Protein AF-A0A3M4AVN6-F1 (afdb_monomer_lite)

Structure (mmCIF, N/CA/C/O backbone):
data_AF-A0A3M4AVN6-F1
#
_entry.id   AF-A0A3M4AVN6-F1
#
loop_
_atom_site.group_PDB
_atom_site.id
_atom_site.type_symbol
_atom_site.label_atom_id
_atom_site.label_alt_id
_atom_site.label_comp_id
_atom_site.label_asym_id
_atom_site.label_entity_id
_atom_site.label_seq_id
_atom_site.pdbx_PDB_ins_code
_atom_site.Cartn_x
_atom_site.Cartn_y
_atom_site.Cartn_z
_atom_site.occupancy
_atom_site.B_iso_or_equiv
_atom_site.auth_seq_id
_atom_site.auth_comp_id
_atom_site.auth_asym_id
_atom_site.auth_atom_id
_atom_site.pdbx_PDB_model_num
ATOM 1 N N . MET A 1 1 ? 35.053 -11.061 -27.600 1.00 54.72 1 MET A N 1
ATOM 2 C CA . MET A 1 1 ? 35.018 -12.308 -26.803 1.00 54.72 1 MET A CA 1
ATOM 3 C C . MET A 1 1 ? 36.118 -12.382 -25.726 1.00 54.72 1 MET A C 1
ATOM 5 O O . MET A 1 1 ? 36.001 -13.220 -24.851 1.00 54.72 1 MET A O 1
ATOM 9 N N . GLN A 1 2 ? 37.106 -11.471 -25.704 1.00 60.81 2 GLN A N 1
ATOM 10 C CA . GLN A 1 2 ? 38.245 -11.469 -24.759 1.00 60.81 2 GLN A CA 1
ATOM 11 C C . GLN A 1 2 ? 37.907 -11.419 -23.255 1.00 60.81 2 GLN A C 1
ATOM 13 O O . GLN A 1 2 ? 38.670 -11.937 -22.448 1.00 60.81 2 GLN A O 1
ATOM 18 N N . GLY A 1 3 ? 36.791 -10.799 -22.855 1.00 59.97 3 GLY A N 1
ATOM 19 C CA . GLY A 1 3 ? 36.483 -10.599 -21.431 1.00 59.97 3 GLY A CA 1
ATOM 20 C C . GLY A 1 3 ? 36.178 -11.891 -20.663 1.00 59.97 3 GLY A C 1
ATOM 21 O O . GLY A 1 3 ? 36.570 -12.016 -19.508 1.00 59.97 3 GLY A O 1
ATOM 22 N N . TYR A 1 4 ? 35.524 -12.868 -21.303 1.00 65.31 4 TYR A N 1
ATOM 23 C CA . TYR A 1 4 ? 35.232 -14.159 -20.667 1.00 65.31 4 TYR A CA 1
ATOM 24 C C . TYR A 1 4 ? 36.494 -15.013 -20.518 1.00 65.31 4 TYR A C 1
ATOM 26 O O . TYR A 1 4 ? 36.686 -15.634 -19.481 1.00 65.31 4 TYR A O 1
ATOM 34 N N . GLU A 1 5 ? 37.380 -15.006 -21.515 1.00 69.06 5 GLU A N 1
ATOM 35 C CA . GLU A 1 5 ? 38.640 -15.759 -21.476 1.00 69.06 5 GLU A CA 1
ATOM 36 C C . GLU A 1 5 ? 39.576 -15.254 -20.366 1.00 69.06 5 GLU A C 1
ATOM 38 O O . GLU A 1 5 ? 40.186 -16.059 -19.669 1.00 69.06 5 GLU A O 1
ATOM 43 N N . GLN A 1 6 ? 39.637 -13.937 -20.131 1.00 65.88 6 GLN A N 1
ATOM 44 C CA . GLN A 1 6 ? 40.433 -13.358 -19.040 1.00 65.88 6 GLN A CA 1
ATOM 45 C C . GLN A 1 6 ? 39.927 -13.738 -17.641 1.00 65.88 6 GLN A C 1
ATOM 47 O O . GLN A 1 6 ? 40.743 -13.941 -16.745 1.00 65.88 6 GLN A O 1
ATOM 52 N N . ALA A 1 7 ? 38.611 -13.883 -17.451 1.00 64.38 7 ALA A N 1
ATOM 53 C CA . ALA A 1 7 ? 38.028 -14.256 -16.159 1.00 64.38 7 ALA A CA 1
ATOM 54 C C . ALA A 1 7 ? 38.396 -15.686 -15.718 1.00 64.38 7 ALA A C 1
ATOM 56 O O . ALA A 1 7 ? 38.433 -15.963 -14.525 1.00 64.38 7 ALA A O 1
ATOM 57 N N . PHE A 1 8 ? 38.695 -16.581 -16.666 1.00 68.31 8 PHE A N 1
ATOM 58 C CA . PHE A 1 8 ? 39.144 -17.950 -16.378 1.00 68.31 8 PHE A CA 1
ATOM 59 C C . PHE A 1 8 ? 40.671 -18.094 -16.289 1.00 68.31 8 PHE A C 1
ATOM 61 O O . PHE A 1 8 ? 41.155 -19.113 -15.802 1.00 68.31 8 PHE A O 1
ATOM 68 N N . MET A 1 9 ? 41.431 -17.098 -16.757 1.00 67.88 9 MET A N 1
ATOM 69 C CA . MET A 1 9 ? 42.901 -17.088 -16.718 1.00 67.88 9 MET A CA 1
ATOM 70 C C . MET A 1 9 ? 43.455 -16.496 -15.414 1.00 67.88 9 MET A C 1
ATOM 72 O O . MET A 1 9 ? 44.611 -16.747 -15.080 1.00 67.88 9 MET A O 1
ATOM 76 N N . ASN A 1 10 ? 42.657 -15.710 -14.684 1.00 61.91 10 ASN A N 1
ATOM 77 C CA . ASN A 1 10 ? 43.076 -15.068 -13.442 1.00 61.91 10 ASN A CA 1
ATOM 78 C C . ASN A 1 10 ? 42.602 -15.897 -12.233 1.00 61.91 10 ASN A C 1
ATOM 80 O O . ASN A 1 10 ? 41.414 -15.950 -11.939 1.00 61.91 10 ASN A O 1
ATOM 84 N N . THR A 1 11 ? 43.525 -16.576 -11.547 1.00 60.22 11 THR A N 1
ATOM 85 C CA . THR A 1 11 ? 43.246 -17.448 -10.383 1.00 60.22 11 THR A CA 1
ATOM 86 C C . THR A 1 11 ? 43.225 -16.713 -9.036 1.00 60.22 11 THR A C 1
ATOM 88 O O . THR A 1 11 ? 43.167 -17.360 -7.993 1.00 60.22 11 THR A O 1
ATOM 91 N N . GLY A 1 12 ? 43.331 -15.383 -9.034 1.00 63.25 12 GLY A N 1
ATOM 92 C CA . GLY A 1 12 ? 43.221 -14.557 -7.831 1.00 63.25 12 GLY A CA 1
ATOM 93 C C . GLY A 1 12 ? 41.824 -13.956 -7.681 1.00 63.25 12 GLY A C 1
ATOM 94 O O . GLY A 1 12 ? 41.195 -13.620 -8.680 1.00 63.25 12 GLY A O 1
ATOM 95 N N . ASP A 1 13 ? 41.381 -13.748 -6.439 1.00 61.66 13 ASP A N 1
ATOM 96 C CA . ASP A 1 13 ? 40.125 -13.060 -6.076 1.00 61.66 13 ASP A CA 1
ATOM 97 C C . ASP A 1 13 ? 40.102 -11.554 -6.451 1.00 61.66 13 ASP A C 1
ATOM 99 O O . ASP A 1 13 ? 39.256 -10.796 -5.974 1.00 61.66 13 ASP A O 1
ATOM 103 N N . GLU A 1 14 ? 41.031 -11.078 -7.286 1.00 66.38 14 GLU A N 1
ATOM 104 C CA . GLU A 1 14 ? 41.064 -9.681 -7.719 1.00 66.38 14 GLU A CA 1
ATOM 105 C C . GLU A 1 14 ? 39.973 -9.412 -8.756 1.00 66.38 14 GLU A C 1
ATOM 107 O O . GLU A 1 14 ? 40.009 -9.891 -9.893 1.00 66.38 14 GLU A O 1
ATOM 112 N N . GLU A 1 15 ? 38.994 -8.604 -8.348 1.00 63.81 15 GLU A N 1
ATOM 113 C CA . GLU A 1 15 ? 37.914 -8.154 -9.215 1.00 63.81 15 GLU A CA 1
ATOM 114 C C . GLU A 1 15 ? 38.504 -7.307 -10.367 1.00 63.81 15 GLU A C 1
ATOM 116 O O . GLU A 1 15 ? 39.181 -6.305 -10.112 1.00 63.81 15 GLU A O 1
ATOM 121 N N . PRO A 1 16 ? 38.282 -7.681 -11.642 1.00 71.50 16 PRO A N 1
ATOM 122 C CA . PRO A 1 16 ? 38.864 -6.970 -12.775 1.00 71.50 16 PRO A CA 1
ATOM 123 C C . PRO A 1 16 ? 38.310 -5.545 -12.884 1.00 71.50 16 PRO A C 1
ATOM 125 O O . PRO A 1 16 ? 37.146 -5.283 -12.557 1.00 71.50 16 PRO A O 1
ATOM 128 N N . ASP A 1 17 ? 39.123 -4.613 -13.396 1.00 77.12 17 ASP A N 1
ATOM 129 C CA . ASP A 1 17 ? 38.694 -3.219 -13.496 1.00 77.12 17 ASP A CA 1
ATOM 130 C C . ASP A 1 17 ? 37.490 -3.070 -14.439 1.00 77.12 17 ASP A C 1
ATOM 132 O O . ASP A 1 17 ? 37.508 -3.475 -15.606 1.00 77.12 17 ASP A O 1
ATOM 136 N N . ARG A 1 18 ? 36.413 -2.469 -13.923 1.00 80.31 18 ARG A N 1
ATOM 137 C CA . ARG A 1 18 ? 35.154 -2.352 -14.664 1.00 80.31 18 ARG A CA 1
ATOM 138 C C . ARG A 1 18 ? 35.337 -1.416 -15.866 1.00 80.31 18 ARG A C 1
ATOM 140 O O . ARG A 1 18 ? 35.821 -0.292 -15.689 1.00 80.31 18 ARG A O 1
ATOM 147 N N . PRO A 1 19 ? 34.863 -1.796 -17.067 1.00 86.88 19 PRO A N 1
ATOM 148 C CA . PRO A 1 19 ? 34.920 -0.927 -18.234 1.00 86.88 19 PRO A CA 1
ATOM 149 C C . PRO A 1 19 ? 34.241 0.428 -17.998 1.00 86.88 19 PRO A C 1
ATOM 151 O O . PRO A 1 19 ? 33.256 0.533 -17.260 1.00 86.88 19 PRO A O 1
ATOM 154 N N . ALA A 1 20 ? 34.717 1.472 -18.681 1.00 82.88 20 ALA A N 1
ATOM 155 C CA . ALA A 1 20 ? 34.211 2.838 -18.511 1.00 82.88 20 ALA A CA 1
ATOM 156 C C . ALA A 1 20 ? 32.688 2.956 -18.717 1.00 82.88 20 ALA A C 1
ATOM 158 O O . ALA A 1 20 ? 32.023 3.677 -17.972 1.00 82.88 20 ALA A O 1
ATOM 159 N N . HIS A 1 21 ? 32.123 2.202 -19.667 1.00 82.94 21 HIS A N 1
ATOM 160 C CA . HIS A 1 21 ? 30.680 2.160 -19.916 1.00 82.94 21 HIS A CA 1
ATOM 161 C C . HIS A 1 21 ? 29.898 1.530 -18.751 1.00 82.94 21 HIS A C 1
ATOM 163 O O . HIS A 1 21 ? 28.838 2.036 -18.390 1.00 82.94 21 HIS A O 1
ATOM 169 N N . VAL A 1 22 ? 30.442 0.495 -18.097 1.00 81.94 22 VAL A N 1
ATOM 170 C CA . VAL A 1 22 ? 29.847 -0.107 -16.890 1.00 81.94 22 VAL A CA 1
ATOM 171 C C . VAL A 1 22 ? 29.902 0.885 -15.731 1.00 81.94 22 VAL A C 1
ATOM 173 O O . VAL A 1 22 ? 28.887 1.130 -15.086 1.00 81.94 22 VAL A O 1
ATOM 176 N N . LYS A 1 23 ? 31.049 1.539 -15.504 1.00 82.56 23 LYS A N 1
ATOM 177 C CA . LYS A 1 23 ? 31.198 2.581 -14.469 1.00 82.56 23 LYS A CA 1
ATOM 178 C C . LYS A 1 23 ? 30.254 3.770 -14.696 1.00 82.56 23 LYS A C 1
ATOM 180 O O . LYS A 1 23 ? 29.754 4.354 -13.736 1.00 82.56 23 LYS A O 1
ATOM 185 N N . ALA A 1 24 ? 30.017 4.160 -15.948 1.00 82.25 24 ALA A N 1
ATOM 186 C CA . ALA A 1 24 ? 29.064 5.211 -16.302 1.00 82.25 24 ALA A CA 1
ATOM 187 C C . ALA A 1 24 ? 27.611 4.773 -16.052 1.00 82.25 24 ALA A C 1
ATOM 189 O O . ALA A 1 24 ? 26.869 5.493 -15.386 1.00 82.25 24 ALA A O 1
ATOM 190 N N . GLY A 1 25 ? 27.235 3.567 -16.494 1.00 79.75 25 GLY A N 1
ATOM 191 C CA . GLY A 1 25 ? 25.911 2.994 -16.242 1.00 79.75 25 GLY A CA 1
ATOM 192 C C . GLY A 1 25 ? 25.614 2.831 -14.750 1.00 79.75 25 GLY A C 1
ATOM 193 O O . GLY A 1 25 ? 24.540 3.212 -14.296 1.00 79.75 25 GLY A O 1
ATOM 194 N N . MET A 1 26 ? 26.588 2.362 -13.964 1.00 79.31 26 MET A N 1
ATOM 195 C CA . MET A 1 26 ? 26.467 2.266 -12.506 1.00 79.31 26 MET A CA 1
ATOM 196 C C . MET A 1 26 ? 26.292 3.638 -11.848 1.00 79.31 26 MET A C 1
ATOM 198 O O . MET A 1 26 ? 25.419 3.786 -11.001 1.00 79.31 26 MET A O 1
ATOM 202 N N . ARG A 1 27 ? 27.067 4.657 -12.247 1.00 77.62 27 ARG A N 1
ATOM 203 C CA . ARG A 1 27 ? 26.910 6.024 -11.713 1.00 77.62 27 ARG A CA 1
ATOM 204 C C . ARG A 1 27 ? 25.525 6.599 -12.001 1.00 77.62 27 ARG A C 1
ATOM 206 O O . ARG A 1 27 ? 24.904 7.141 -11.094 1.00 77.62 27 ARG A O 1
ATOM 213 N N . SER A 1 28 ? 25.027 6.424 -13.225 1.00 70.56 28 SER A N 1
ATOM 214 C CA . SER A 1 28 ? 23.672 6.842 -13.599 1.00 70.56 28 SER A CA 1
ATOM 215 C C . SER A 1 28 ? 22.602 6.076 -12.810 1.00 70.56 28 SER A C 1
ATOM 217 O O . SER A 1 28 ? 21.677 6.682 -12.278 1.00 70.56 28 SER A O 1
ATOM 219 N N . ALA A 1 29 ? 22.755 4.758 -12.652 1.00 74.44 29 ALA A N 1
ATOM 220 C CA . ALA A 1 29 ? 21.819 3.931 -11.895 1.00 74.44 29 ALA A CA 1
ATOM 221 C C . ALA A 1 29 ? 21.767 4.292 -10.401 1.00 74.44 29 ALA A C 1
ATOM 223 O O . ALA A 1 29 ? 20.684 4.311 -9.826 1.00 74.44 29 ALA A O 1
ATOM 224 N N . VAL A 1 30 ? 22.907 4.615 -9.781 1.00 73.62 30 VAL A N 1
ATOM 225 C CA . VAL A 1 30 ? 22.980 5.013 -8.362 1.00 73.62 30 VAL A CA 1
ATOM 226 C C . VAL A 1 30 ? 22.317 6.372 -8.111 1.00 73.62 30 VAL A C 1
ATOM 228 O O . VAL A 1 30 ? 21.789 6.603 -7.029 1.00 73.62 30 VAL A O 1
ATOM 231 N N . GLN A 1 31 ? 22.313 7.266 -9.102 1.00 71.31 31 GLN A N 1
ATOM 232 C CA . GLN A 1 31 ? 21.682 8.588 -9.000 1.00 71.31 31 GLN A CA 1
ATOM 233 C C . GLN A 1 31 ? 20.187 8.582 -9.352 1.00 71.31 31 GLN A C 1
ATOM 235 O O . GLN A 1 31 ? 19.495 9.579 -9.139 1.00 71.31 31 GLN A O 1
ATOM 240 N N . ARG A 1 32 ? 19.666 7.479 -9.902 1.00 70.00 32 ARG A N 1
ATOM 241 C CA . ARG A 1 32 ? 18.248 7.370 -10.250 1.00 70.00 32 ARG A CA 1
ATOM 242 C C . ARG A 1 32 ? 17.396 7.247 -8.996 1.00 70.00 32 ARG A C 1
ATOM 244 O O . ARG A 1 32 ? 17.577 6.352 -8.175 1.00 70.00 32 ARG A O 1
ATOM 251 N N . THR A 1 33 ? 16.413 8.131 -8.892 1.00 72.06 33 THR A N 1
ATOM 252 C CA . THR A 1 33 ? 15.362 8.033 -7.888 1.00 72.06 33 THR A CA 1
ATOM 253 C C . THR A 1 33 ? 14.221 7.179 -8.432 1.00 72.06 33 THR A C 1
ATOM 255 O O . THR A 1 33 ? 14.089 6.953 -9.637 1.00 72.06 33 THR A O 1
ATOM 258 N N . TRP A 1 34 ? 13.351 6.716 -7.538 1.00 70.56 34 TRP A N 1
ATOM 259 C CA . TRP A 1 34 ? 12.123 6.041 -7.952 1.00 70.56 34 TRP A CA 1
ATOM 260 C C . TRP A 1 34 ? 11.219 6.959 -8.798 1.00 70.56 34 TRP A C 1
ATOM 262 O O . TRP A 1 34 ? 10.525 6.457 -9.673 1.00 70.56 34 TRP A O 1
ATOM 272 N N . LYS A 1 35 ? 11.299 8.287 -8.600 1.00 66.69 35 LYS A N 1
ATOM 273 C CA . LYS A 1 35 ? 10.631 9.300 -9.434 1.00 66.69 35 LYS A CA 1
ATOM 274 C C . LYS A 1 35 ? 11.135 9.239 -10.880 1.00 66.69 35 LYS A C 1
ATOM 276 O O . LYS A 1 35 ? 10.329 8.992 -11.766 1.00 66.69 35 LYS A O 1
ATOM 281 N N . HIS A 1 36 ? 12.455 9.278 -11.096 1.00 69.94 36 HIS A N 1
ATOM 282 C CA . HIS A 1 36 ? 13.035 9.148 -12.443 1.00 69.94 36 HIS A CA 1
ATOM 283 C C . HIS A 1 36 ? 12.633 7.830 -13.128 1.00 69.94 36 HIS A C 1
ATOM 285 O O . HIS A 1 36 ? 12.323 7.803 -14.311 1.00 69.94 36 HIS A O 1
ATOM 291 N N . LEU A 1 37 ? 12.598 6.719 -12.383 1.00 74.25 37 LEU A N 1
ATOM 292 C CA . LEU A 1 37 ? 12.189 5.420 -12.934 1.00 74.25 37 LEU A CA 1
ATOM 293 C C . LEU A 1 37 ? 10.690 5.328 -13.244 1.00 74.25 37 LEU A C 1
ATOM 295 O O . LEU A 1 37 ? 10.305 4.523 -14.091 1.00 74.25 37 LEU A O 1
ATOM 299 N N . ALA A 1 38 ? 9.854 6.062 -12.511 1.00 70.12 38 ALA A N 1
ATOM 300 C CA . ALA A 1 38 ? 8.422 6.128 -12.757 1.00 70.12 38 ALA A CA 1
ATOM 301 C C . ALA A 1 38 ? 8.132 7.006 -13.980 1.00 70.12 38 ALA A C 1
ATOM 303 O O . ALA A 1 38 ? 7.427 6.554 -14.875 1.00 70.12 38 ALA A O 1
ATOM 304 N N . GLU A 1 39 ? 8.740 8.191 -14.058 1.00 69.56 39 GLU A N 1
ATOM 305 C CA . GLU A 1 39 ? 8.654 9.092 -15.215 1.00 69.56 39 GLU A CA 1
ATOM 306 C C . GLU A 1 39 ? 9.067 8.365 -16.503 1.00 69.56 39 GLU A C 1
ATOM 308 O O . GLU A 1 39 ? 8.263 8.258 -17.421 1.00 69.56 39 GLU A O 1
ATOM 313 N N . GLU A 1 40 ? 10.244 7.723 -16.527 1.00 70.44 40 GLU A N 1
ATOM 314 C CA . GLU A 1 40 ? 10.744 6.978 -17.698 1.00 70.44 40 GLU A CA 1
ATOM 315 C C . GLU A 1 40 ? 9.822 5.827 -18.155 1.00 70.44 40 GLU A C 1
ATOM 317 O O . GLU A 1 40 ? 9.883 5.403 -19.309 1.00 70.44 40 GLU A O 1
ATOM 322 N N . ARG A 1 41 ? 9.018 5.248 -17.254 1.00 71.75 41 ARG A N 1
ATOM 323 C CA . ARG A 1 41 ? 8.220 4.038 -17.540 1.00 71.75 41 ARG A CA 1
ATOM 324 C C . ARG A 1 41 ? 6.736 4.296 -17.736 1.00 71.75 41 ARG A C 1
ATOM 326 O O . ARG A 1 41 ? 6.057 3.423 -18.276 1.00 71.75 41 ARG A O 1
ATOM 333 N N . PHE A 1 42 ? 6.238 5.436 -17.277 1.00 70.88 42 PHE A N 1
ATOM 334 C CA . PHE A 1 42 ? 4.818 5.773 -17.303 1.00 70.88 42 PHE A CA 1
ATOM 335 C C . PHE A 1 42 ? 4.523 7.051 -18.099 1.00 70.88 42 PHE A C 1
ATOM 337 O O . PHE A 1 42 ? 3.372 7.482 -18.132 1.00 70.88 42 PHE A O 1
ATOM 344 N N . GLU A 1 43 ? 5.518 7.637 -18.775 1.00 62.12 43 GLU A N 1
ATOM 345 C CA . GLU A 1 43 ? 5.335 8.821 -19.618 1.00 62.12 43 GLU A CA 1
ATOM 346 C C . GLU A 1 43 ? 4.189 8.618 -20.629 1.00 62.12 43 GLU A C 1
ATOM 348 O O . GLU A 1 43 ? 4.206 7.711 -21.464 1.00 62.12 43 GLU A O 1
ATOM 353 N N . GLY A 1 44 ? 3.145 9.445 -20.511 1.00 61.50 44 GLY A N 1
ATOM 354 C CA . GLY A 1 44 ? 1.975 9.422 -21.394 1.00 61.50 44 GLY A CA 1
ATOM 355 C C . GLY A 1 44 ? 0.957 8.296 -21.156 1.00 61.50 44 GLY A C 1
ATOM 356 O O . GLY A 1 44 ? -0.003 8.196 -21.921 1.00 61.50 44 GLY A O 1
ATOM 357 N N . MET A 1 45 ? 1.107 7.459 -20.119 1.00 67.50 45 MET A N 1
ATOM 358 C CA . MET A 1 45 ? 0.153 6.385 -19.810 1.00 67.50 45 MET A CA 1
ATOM 359 C C . MET A 1 45 ? -0.245 6.372 -18.334 1.00 67.50 45 MET A C 1
ATOM 361 O O . MET A 1 45 ? 0.596 6.424 -17.441 1.00 67.50 45 MET A O 1
ATOM 365 N N . ARG A 1 46 ? -1.547 6.209 -18.061 1.00 75.06 46 ARG A N 1
ATOM 366 C CA . ARG A 1 46 ? -2.030 5.972 -16.695 1.00 75.06 46 ARG A CA 1
ATOM 367 C C . ARG A 1 46 ? -1.364 4.698 -16.152 1.00 75.06 46 ARG A C 1
ATOM 369 O O . ARG A 1 46 ? -1.520 3.643 -16.774 1.00 75.06 46 ARG A O 1
ATOM 376 N N . PRO A 1 47 ? -0.633 4.760 -15.030 1.00 84.94 47 PRO A N 1
ATOM 377 C CA . PRO A 1 47 ? 0.159 3.629 -14.576 1.00 84.94 47 PRO A CA 1
ATOM 378 C C . PRO A 1 47 ? -0.757 2.488 -14.127 1.00 84.94 47 PRO A C 1
ATOM 380 O O . PRO A 1 47 ? -1.743 2.702 -13.419 1.00 84.94 47 PRO A O 1
ATOM 383 N N . THR A 1 48 ? -0.423 1.271 -14.554 1.00 90.56 48 THR A N 1
ATOM 384 C CA . THR A 1 48 ? -1.174 0.046 -14.247 1.00 90.56 48 THR A CA 1
ATOM 385 C C . THR A 1 48 ? -0.252 -1.029 -13.683 1.00 90.56 48 THR A C 1
ATOM 387 O O . THR A 1 48 ? 0.945 -1.078 -13.976 1.00 90.56 48 THR A O 1
ATOM 390 N N . ILE A 1 49 ? -0.806 -1.892 -12.837 1.00 91.62 49 ILE A N 1
ATOM 391 C CA . ILE A 1 49 ? -0.118 -3.033 -12.249 1.00 91.62 49 ILE A CA 1
ATOM 392 C C . ILE A 1 49 ? -0.110 -4.166 -13.287 1.00 91.62 49 ILE A C 1
ATOM 394 O O . ILE A 1 49 ? -1.175 -4.630 -13.703 1.00 91.62 49 ILE A O 1
ATOM 398 N N . PRO A 1 50 ? 1.071 -4.662 -13.701 1.00 91.50 50 PRO A N 1
ATOM 399 C CA . PRO A 1 50 ? 1.156 -5.696 -14.723 1.00 91.50 50 PRO A CA 1
ATOM 400 C C . PRO A 1 50 ? 0.637 -7.028 -14.179 1.00 91.50 50 PRO A C 1
ATOM 402 O O . PRO A 1 50 ? 1.238 -7.631 -13.286 1.00 91.50 50 PRO A O 1
ATOM 405 N N . LEU A 1 51 ? -0.474 -7.504 -14.740 1.00 94.56 51 LEU A N 1
ATOM 406 C CA . LEU A 1 51 ? -1.044 -8.799 -14.386 1.00 94.56 51 LEU A CA 1
ATOM 407 C C . LEU A 1 51 ? -0.170 -9.953 -14.896 1.00 94.56 51 LEU A C 1
ATOM 409 O O . LEU A 1 51 ? 0.500 -9.856 -15.923 1.00 94.56 51 LEU A O 1
ATOM 413 N N . GLY A 1 52 ? -0.188 -11.075 -14.181 1.00 93.38 52 GLY A N 1
ATOM 414 C CA . GLY A 1 52 ? 0.566 -12.267 -14.546 1.00 93.38 52 GLY A CA 1
ATOM 415 C C . GLY A 1 52 ? 0.790 -13.189 -13.357 1.00 93.38 52 GLY A C 1
ATOM 416 O O . GLY A 1 52 ? -0.101 -13.414 -12.546 1.00 93.38 52 GLY A O 1
ATOM 417 N N . LYS A 1 53 ? 2.008 -13.722 -13.227 1.00 90.88 53 LYS A N 1
ATOM 418 C CA . LYS A 1 53 ? 2.343 -14.710 -12.187 1.00 90.88 53 LYS A CA 1
ATOM 419 C C . LYS A 1 53 ? 2.095 -14.206 -10.758 1.00 90.88 53 LYS A C 1
ATOM 421 O O . LYS A 1 53 ? 1.695 -14.992 -9.906 1.00 90.88 53 LYS A O 1
ATOM 426 N N . HIS A 1 54 ? 2.359 -12.925 -10.500 1.00 91.62 54 HIS A N 1
ATOM 427 C CA . HIS A 1 54 ? 2.342 -12.346 -9.151 1.00 91.62 54 HIS A CA 1
ATOM 428 C C . HIS A 1 54 ? 1.162 -11.417 -8.877 1.00 91.62 54 HIS A C 1
ATOM 430 O O . HIS A 1 54 ? 0.835 -11.206 -7.712 1.00 91.62 54 HIS A O 1
ATOM 436 N N . PHE A 1 55 ? 0.535 -10.878 -9.919 1.00 94.75 55 PHE A N 1
ATOM 437 C CA . PHE A 1 55 ? -0.585 -9.957 -9.793 1.00 94.75 55 PHE A CA 1
ATOM 438 C C . PHE A 1 55 ? -1.770 -10.493 -10.573 1.00 94.75 55 PHE A C 1
ATOM 440 O O . PHE A 1 55 ? -1.672 -10.712 -11.781 1.00 94.75 55 PHE A O 1
ATOM 447 N N . TRP A 1 56 ? -2.872 -10.743 -9.879 1.00 95.19 56 TRP A N 1
ATOM 448 C CA . TRP A 1 56 ? -4.089 -11.272 -10.482 1.00 95.19 56 TRP A CA 1
ATOM 449 C C . TRP A 1 56 ? -5.171 -10.205 -10.534 1.00 95.19 56 TRP A C 1
ATOM 451 O O . TRP A 1 56 ? -5.225 -9.300 -9.695 1.00 95.19 56 TRP A O 1
ATOM 461 N N . ALA A 1 57 ? -6.032 -10.323 -11.543 1.00 96.81 57 ALA A N 1
ATOM 462 C CA . ALA A 1 57 ? -7.192 -9.464 -11.673 1.00 96.81 57 ALA A CA 1
ATOM 463 C C . ALA A 1 57 ? -8.112 -9.644 -10.463 1.00 96.81 57 ALA A C 1
ATOM 465 O O . ALA A 1 57 ? -8.367 -10.760 -10.014 1.00 96.81 57 ALA A O 1
ATOM 466 N N . LEU A 1 58 ? -8.638 -8.528 -9.979 1.00 96.88 58 LEU A N 1
ATOM 467 C CA . LEU A 1 58 ? -9.636 -8.519 -8.923 1.00 96.88 58 LEU A CA 1
ATOM 468 C C . LEU A 1 58 ? -11.013 -8.904 -9.465 1.00 96.88 58 LEU A C 1
ATOM 470 O O . LEU A 1 58 ? -11.364 -8.613 -10.613 1.00 96.88 58 LEU A O 1
ATOM 474 N N . SER A 1 59 ? -11.846 -9.485 -8.616 1.00 97.00 59 SER A N 1
ATOM 475 C CA . SER A 1 59 ? -13.289 -9.499 -8.818 1.00 97.00 59 SER A CA 1
ATOM 476 C C . SER A 1 59 ? -13.861 -8.080 -8.708 1.00 97.00 59 SER A C 1
ATOM 478 O O . SER A 1 59 ? -13.212 -7.135 -8.252 1.00 97.00 59 SER A O 1
ATOM 480 N N . ARG A 1 60 ? -15.117 -7.906 -9.129 1.00 97.75 60 ARG A N 1
ATOM 481 C CA . ARG A 1 60 ? -15.810 -6.620 -8.979 1.00 97.75 60 ARG A CA 1
ATOM 482 C C . ARG A 1 60 ? -15.974 -6.229 -7.509 1.00 97.75 60 ARG A C 1
ATOM 484 O O . ARG A 1 60 ? -15.695 -5.089 -7.168 1.00 97.75 60 ARG A O 1
ATOM 491 N N . ALA A 1 61 ? -16.364 -7.181 -6.662 1.00 97.75 61 ALA A N 1
ATOM 492 C CA . ALA A 1 61 ? -16.562 -6.943 -5.236 1.00 97.75 61 ALA A CA 1
ATOM 493 C C . ALA A 1 61 ? -15.264 -6.499 -4.544 1.00 97.75 61 ALA A C 1
ATOM 495 O O . ALA A 1 61 ? -15.284 -5.566 -3.748 1.00 97.75 61 ALA A O 1
ATOM 496 N N . GLU A 1 62 ? -14.129 -7.113 -4.889 1.00 97.19 62 GLU A N 1
ATOM 497 C CA . GLU A 1 62 ? -12.823 -6.715 -4.349 1.00 97.19 62 GLU A CA 1
ATOM 498 C C . GLU A 1 62 ? -12.419 -5.313 -4.812 1.00 97.19 62 GLU A C 1
ATOM 500 O O . GLU A 1 62 ? -11.992 -4.506 -3.989 1.00 97.19 62 GLU A O 1
ATOM 505 N N . ARG A 1 63 ? -12.603 -4.981 -6.100 1.00 97.31 63 ARG A N 1
ATOM 506 C CA . ARG A 1 63 ? -12.345 -3.617 -6.600 1.00 97.31 63 ARG A CA 1
ATOM 507 C C . ARG A 1 63 ? -13.181 -2.576 -5.870 1.00 97.31 63 ARG A C 1
ATOM 509 O O . ARG A 1 63 ? -12.647 -1.546 -5.468 1.00 97.31 63 ARG A O 1
ATOM 516 N N . ASP A 1 64 ? -14.474 -2.842 -5.709 1.00 98.12 64 ASP A N 1
ATOM 517 C CA . ASP A 1 64 ? -15.396 -1.917 -5.055 1.00 98.12 64 ASP A CA 1
ATOM 518 C C . ASP A 1 64 ? -15.013 -1.736 -3.575 1.00 98.12 64 ASP A C 1
ATOM 520 O O . ASP A 1 64 ? -14.931 -0.605 -3.097 1.00 98.12 64 ASP A O 1
ATOM 524 N N . ALA A 1 65 ? -14.659 -2.820 -2.875 1.00 97.56 65 ALA A N 1
ATOM 525 C CA . ALA A 1 65 ? -14.196 -2.766 -1.488 1.00 97.56 65 ALA A CA 1
ATOM 526 C C . ALA A 1 65 ? -12.873 -1.995 -1.325 1.00 97.56 65 ALA A C 1
ATOM 528 O O . ALA A 1 65 ? -12.753 -1.173 -0.415 1.00 97.56 65 ALA A O 1
ATOM 529 N N . ILE A 1 66 ? -11.895 -2.214 -2.212 1.00 97.94 66 ILE A N 1
ATOM 530 C CA . ILE A 1 66 ? -10.627 -1.467 -2.209 1.00 97.94 66 ILE A CA 1
ATOM 531 C C . ILE A 1 66 ? -10.880 0.009 -2.490 1.00 97.94 66 ILE A C 1
ATOM 533 O O . ILE A 1 66 ? -10.337 0.859 -1.789 1.00 97.94 66 ILE A O 1
ATOM 537 N N . LYS A 1 67 ? -11.739 0.331 -3.463 1.00 97.81 67 LYS A N 1
ATOM 538 C CA . LYS A 1 67 ? -12.111 1.716 -3.757 1.00 97.81 67 LYS A CA 1
ATOM 539 C C . LYS A 1 67 ? -12.707 2.394 -2.526 1.00 97.81 67 LYS A C 1
ATOM 541 O O . LYS A 1 67 ? -12.263 3.479 -2.170 1.00 97.81 67 LYS A O 1
ATOM 546 N N . THR A 1 68 ? -13.656 1.745 -1.850 1.00 97.81 68 THR A N 1
ATOM 547 C CA . THR A 1 68 ? -14.247 2.265 -0.610 1.00 97.81 68 THR A CA 1
ATOM 548 C C . THR A 1 68 ? -13.197 2.473 0.479 1.00 97.81 68 THR A C 1
ATOM 550 O O . THR A 1 68 ? -13.182 3.533 1.098 1.00 97.81 68 THR A O 1
ATOM 553 N N . LEU A 1 69 ? -12.298 1.507 0.691 1.00 96.06 69 LEU A N 1
ATOM 554 C CA . LEU A 1 69 ? -11.219 1.617 1.675 1.00 96.06 69 LEU A CA 1
ATOM 555 C C . LEU A 1 69 ? -10.281 2.792 1.361 1.00 96.06 69 LEU A C 1
ATOM 557 O O . LEU A 1 69 ? -9.983 3.595 2.243 1.00 96.06 69 LEU A O 1
ATOM 561 N N . CYS A 1 70 ? -9.853 2.931 0.108 1.00 96.94 70 CYS A N 1
ATOM 562 C CA . CYS A 1 70 ? -8.951 3.994 -0.333 1.00 96.94 70 CYS A CA 1
ATOM 563 C C . CYS A 1 70 ? -9.569 5.396 -0.285 1.00 96.94 70 CYS A C 1
ATOM 565 O O . CYS A 1 70 ? -8.828 6.372 -0.267 1.00 96.94 70 CYS A O 1
ATOM 567 N N . SER A 1 71 ? -10.899 5.508 -0.247 1.00 96.38 71 SER A N 1
ATOM 568 C CA . SER A 1 71 ? -11.605 6.782 -0.060 1.00 96.38 71 SER A CA 1
ATOM 569 C C . SER A 1 71 ? -11.798 7.169 1.412 1.00 96.38 71 SER A C 1
ATOM 571 O O . SER A 1 71 ? -12.429 8.185 1.692 1.00 96.38 71 SER A O 1
ATOM 573 N N . THR A 1 72 ? -11.305 6.372 2.366 1.00 96.94 72 THR A N 1
ATOM 574 C CA . THR A 1 72 ? -11.427 6.707 3.792 1.00 96.94 72 THR A CA 1
ATOM 575 C C . THR A 1 72 ? -10.433 7.801 4.211 1.00 96.94 72 THR A C 1
ATOM 577 O O . THR A 1 72 ? -9.300 7.815 3.720 1.00 96.94 72 THR 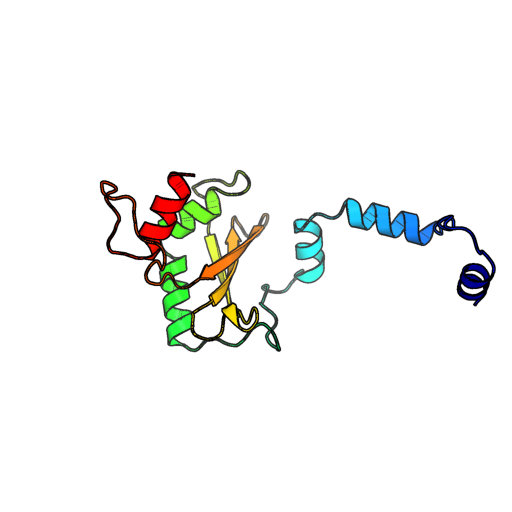A O 1
ATOM 580 N N . PRO A 1 73 ? -10.801 8.676 5.171 1.00 96.50 73 PRO A N 1
ATOM 581 C CA . PRO A 1 73 ? -9.887 9.689 5.707 1.00 96.50 73 PRO A CA 1
ATOM 582 C C . PRO A 1 73 ? -8.607 9.100 6.312 1.00 96.50 73 PRO A C 1
ATOM 584 O O . PRO A 1 73 ? -7.545 9.699 6.202 1.00 96.50 73 PRO A O 1
ATOM 587 N N . ASP A 1 74 ? -8.689 7.906 6.905 1.00 93.62 74 ASP A N 1
ATOM 588 C CA . ASP A 1 74 ? -7.536 7.231 7.511 1.00 93.62 74 ASP A CA 1
ATOM 589 C C . ASP A 1 74 ? -6.477 6.845 6.463 1.00 93.62 74 ASP A C 1
ATOM 591 O O . ASP A 1 74 ? -5.279 6.975 6.719 1.00 93.62 74 ASP A O 1
ATOM 595 N N . ILE A 1 75 ? -6.897 6.389 5.273 1.00 95.31 75 ILE A N 1
ATOM 596 C CA . ILE A 1 75 ? -5.969 6.088 4.172 1.00 95.31 75 ILE A CA 1
ATOM 597 C C . ILE A 1 75 ? -5.399 7.374 3.579 1.00 95.31 75 ILE A C 1
ATOM 599 O O . ILE A 1 75 ? -4.201 7.417 3.302 1.00 95.31 75 ILE A O 1
ATOM 603 N N . HIS A 1 76 ? -6.219 8.416 3.425 1.00 96.31 76 HIS A N 1
ATOM 604 C CA . HIS A 1 76 ? -5.743 9.726 2.977 1.00 96.31 76 HIS A CA 1
ATOM 605 C C . HIS A 1 76 ? -4.637 10.249 3.905 1.00 96.31 76 HIS A C 1
ATOM 607 O O . HIS A 1 76 ? -3.513 10.454 3.449 1.00 96.31 76 HIS A O 1
ATOM 613 N N . ALA A 1 77 ? -4.904 10.308 5.213 1.00 95.19 77 ALA A N 1
ATOM 614 C CA . ALA A 1 77 ? -3.940 10.740 6.223 1.00 95.19 77 ALA A CA 1
ATOM 615 C C . ALA A 1 77 ? -2.671 9.869 6.250 1.00 95.19 77 ALA A C 1
ATOM 617 O O . ALA A 1 77 ? -1.562 10.380 6.406 1.00 95.19 77 ALA A O 1
ATOM 618 N N . LEU A 1 78 ? -2.802 8.547 6.075 1.00 93.44 78 LEU A N 1
ATOM 619 C CA . LEU A 1 78 ? -1.646 7.657 5.969 1.00 93.44 78 LEU A CA 1
ATOM 620 C C . LEU A 1 78 ? -0.777 8.023 4.760 1.00 93.44 78 LEU A C 1
ATOM 622 O O . LEU A 1 78 ? 0.438 8.148 4.899 1.00 93.44 78 LEU A O 1
ATOM 626 N N . VAL A 1 79 ? -1.383 8.195 3.586 1.00 94.88 79 VAL A N 1
ATOM 627 C CA . VAL A 1 79 ? -0.673 8.451 2.326 1.00 94.88 79 VAL A CA 1
ATOM 628 C C . VAL A 1 79 ? 0.013 9.820 2.326 1.00 94.88 79 VAL A C 1
ATOM 630 O O . VAL A 1 79 ? 1.142 9.926 1.830 1.00 94.88 79 VAL A O 1
ATOM 633 N N . THR A 1 80 ? -0.628 10.839 2.903 1.00 94.75 80 THR A N 1
ATOM 634 C CA . THR A 1 80 ? -0.076 12.199 3.025 1.00 94.75 80 THR A CA 1
ATOM 635 C C . THR A 1 80 ? 0.931 12.349 4.168 1.00 94.75 80 THR A C 1
ATOM 637 O O . THR A 1 80 ? 1.826 13.179 4.084 1.00 94.75 80 THR A O 1
ATOM 640 N N . SER A 1 81 ? 0.904 11.497 5.200 1.00 92.94 81 SER A N 1
ATOM 641 C CA . SER A 1 81 ? 1.939 11.515 6.254 1.00 92.94 81 SER A CA 1
ATOM 642 C C . SER A 1 81 ? 3.334 11.072 5.778 1.00 92.94 81 SER A C 1
ATOM 644 O O . SER A 1 81 ? 4.336 11.272 6.470 1.00 92.94 81 SER A O 1
ATOM 646 N N . LEU A 1 82 ? 3.419 10.446 4.602 1.00 87.50 82 LEU A N 1
ATOM 647 C CA . LEU A 1 82 ? 4.664 9.942 4.030 1.00 87.50 82 LEU A CA 1
ATOM 648 C C . LEU A 1 82 ? 5.374 11.019 3.202 1.00 87.50 82 LEU A C 1
ATOM 650 O O . LEU A 1 82 ? 4.745 11.837 2.545 1.00 87.50 82 LEU A O 1
ATOM 654 N N . LYS A 1 83 ? 6.711 10.963 3.174 1.00 82.94 83 LYS A N 1
ATOM 655 C CA . LYS A 1 83 ? 7.575 11.791 2.306 1.00 82.94 83 LYS A CA 1
ATOM 656 C C . LYS A 1 83 ? 7.408 13.319 2.440 1.00 82.94 83 LYS A C 1
ATOM 658 O O . LYS A 1 83 ? 7.845 14.041 1.557 1.00 82.94 83 LYS A O 1
ATOM 663 N N . GLY A 1 84 ? 6.852 13.813 3.549 1.00 83.38 84 GLY A N 1
ATOM 664 C CA . GLY A 1 84 ? 6.711 15.257 3.792 1.00 83.38 84 GLY A CA 1
ATOM 665 C C . GLY A 1 84 ? 5.654 15.941 2.919 1.00 83.38 84 GLY A C 1
ATOM 666 O O . GLY A 1 84 ? 5.764 17.139 2.677 1.00 83.38 84 GLY A O 1
ATOM 667 N N . ARG A 1 85 ? 4.666 15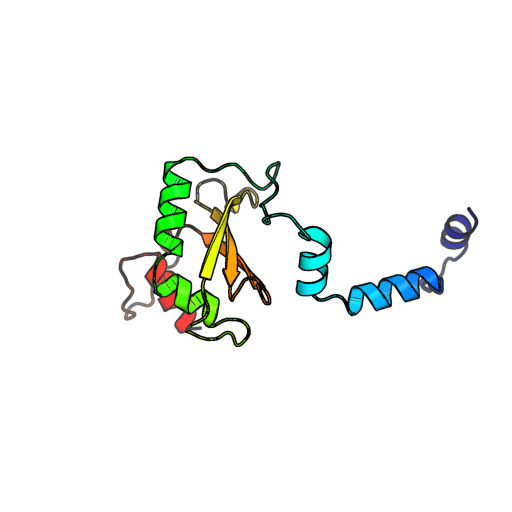.180 2.438 1.00 88.50 85 ARG A N 1
ATOM 668 C CA . ARG A 1 85 ? 3.537 15.671 1.637 1.00 88.50 85 ARG A CA 1
ATOM 669 C C . ARG A 1 85 ? 2.599 16.555 2.458 1.00 88.50 85 ARG A C 1
ATOM 671 O O . ARG A 1 85 ? 2.608 16.509 3.692 1.00 88.50 85 ARG A O 1
ATOM 678 N N . SER A 1 86 ? 1.781 17.350 1.773 1.00 90.38 86 SER A N 1
ATOM 679 C CA . SER A 1 86 ? 0.769 18.166 2.439 1.00 90.38 86 SER A CA 1
ATOM 680 C C . SER A 1 86 ? -0.394 17.285 2.908 1.00 90.38 86 SER A C 1
ATOM 682 O O . SER A 1 86 ? -0.859 16.430 2.150 1.00 90.38 86 SER A O 1
ATOM 684 N N . PRO A 1 87 ? -0.942 17.512 4.115 1.00 91.94 87 PRO A N 1
ATOM 685 C CA . PRO A 1 87 ? -2.192 16.889 4.544 1.00 91.94 87 PRO A CA 1
ATOM 686 C C . PRO A 1 87 ? -3.391 17.208 3.647 1.00 91.94 87 PRO A C 1
ATOM 688 O O . PRO A 1 87 ? -4.399 16.523 3.761 1.00 91.94 87 PRO A O 1
ATOM 691 N N . ASP A 1 88 ? -3.293 18.223 2.786 1.00 92.38 88 ASP A N 1
ATOM 692 C CA . ASP A 1 88 ? -4.354 18.637 1.864 1.00 92.38 88 ASP A CA 1
ATOM 693 C C . ASP A 1 88 ? -4.138 18.125 0.428 1.00 92.38 88 ASP A C 1
ATOM 695 O O . ASP A 1 88 ? -4.973 18.380 -0.441 1.00 92.38 88 ASP A O 1
ATOM 699 N N . ASP A 1 89 ? -3.048 17.391 0.162 1.00 93.81 89 ASP A N 1
ATOM 700 C CA . ASP A 1 89 ? -2.766 16.874 -1.179 1.00 93.81 89 ASP A CA 1
ATOM 701 C C . ASP A 1 89 ? -3.894 15.953 -1.659 1.00 93.81 89 ASP A C 1
ATOM 703 O O . ASP A 1 89 ? -4.409 15.094 -0.927 1.00 93.81 89 ASP A O 1
ATOM 707 N N . HIS A 1 90 ? -4.268 16.101 -2.930 1.00 93.62 90 HIS A N 1
ATOM 708 C CA . HIS A 1 90 ? -5.254 15.232 -3.550 1.00 93.62 90 HIS A CA 1
ATOM 709 C C . HIS A 1 90 ? -4.697 13.809 -3.675 1.00 93.62 90 HIS A C 1
ATOM 711 O O . HIS A 1 90 ? -3.589 13.603 -4.163 1.00 93.62 90 HIS A O 1
ATOM 717 N N . VAL A 1 91 ? -5.471 12.814 -3.235 1.00 94.88 91 VAL A N 1
ATOM 718 C CA . VAL A 1 91 ? -5.085 11.398 -3.266 1.00 94.88 91 VAL A CA 1
ATOM 719 C C . VAL A 1 91 ? -6.091 10.623 -4.106 1.00 94.88 91 VAL A C 1
ATOM 721 O O . VAL A 1 91 ? -7.287 10.617 -3.810 1.00 94.88 91 VAL A O 1
ATOM 724 N N . GLN A 1 92 ? -5.610 9.909 -5.122 1.00 94.75 92 GLN A N 1
ATOM 725 C CA . GLN A 1 92 ? -6.465 9.162 -6.042 1.00 94.75 92 GLN A CA 1
ATOM 726 C C . GLN A 1 92 ? -5.997 7.717 -6.208 1.00 94.75 92 GLN A C 1
ATOM 728 O O . GLN A 1 92 ? -4.821 7.431 -6.398 1.00 94.75 92 GLN A O 1
ATOM 733 N N . LEU A 1 93 ? -6.950 6.783 -6.195 1.00 95.62 93 LEU A N 1
ATOM 734 C CA . LEU A 1 93 ? -6.712 5.392 -6.578 1.00 95.62 93 LEU A CA 1
ATOM 735 C C . LEU A 1 93 ? -6.511 5.285 -8.100 1.00 95.62 93 LEU A C 1
ATOM 737 O O . LEU A 1 93 ? -7.412 5.616 -8.878 1.00 95.62 93 LEU A O 1
ATOM 741 N N . LEU A 1 94 ? -5.352 4.780 -8.522 1.00 94.50 94 LEU A N 1
ATOM 742 C CA . LEU A 1 94 ? -5.017 4.576 -9.931 1.00 94.50 94 LEU A CA 1
ATOM 743 C C . LEU A 1 94 ? -5.320 3.154 -10.388 1.00 94.50 94 LEU A C 1
ATOM 745 O O . LEU A 1 94 ? -6.043 2.979 -11.370 1.00 94.50 94 LEU A O 1
ATOM 749 N N . ASP A 1 95 ? -4.807 2.162 -9.659 1.00 95.88 95 ASP A N 1
ATOM 750 C CA . ASP A 1 95 ? -4.972 0.748 -9.993 1.00 95.88 95 ASP A CA 1
ATOM 751 C C . ASP A 1 95 ? -4.828 -0.161 -8.760 1.00 95.88 95 ASP A C 1
ATOM 753 O O . ASP A 1 95 ? -4.306 0.246 -7.720 1.00 95.88 95 ASP A O 1
ATOM 757 N N . SER A 1 96 ? -5.302 -1.403 -8.860 1.00 97.75 96 SER A N 1
ATOM 758 C CA . SER A 1 96 ? -5.184 -2.405 -7.800 1.00 97.75 96 SER A CA 1
ATOM 759 C C . SER A 1 96 ? -5.214 -3.833 -8.343 1.00 97.75 96 SER A C 1
ATOM 761 O O . SER A 1 96 ? -5.944 -4.141 -9.285 1.00 97.75 96 SER A O 1
ATOM 763 N N . ALA A 1 97 ? -4.454 -4.726 -7.711 1.00 97.56 97 ALA A N 1
ATOM 764 C CA . ALA A 1 97 ? -4.383 -6.135 -8.086 1.00 97.56 97 ALA A CA 1
ATOM 765 C C . ALA A 1 97 ? -4.222 -7.038 -6.859 1.00 97.56 97 ALA A C 1
ATOM 767 O O . ALA A 1 97 ? -3.663 -6.631 -5.837 1.00 97.56 97 ALA A O 1
ATOM 768 N N . TYR A 1 98 ? -4.669 -8.289 -6.972 1.00 95.44 98 TYR A N 1
ATOM 769 C CA . TYR A 1 98 ? -4.406 -9.303 -5.952 1.00 95.44 98 TYR A CA 1
ATOM 770 C C . TYR A 1 98 ? -2.932 -9.702 -6.016 1.00 95.44 98 TYR A C 1
ATOM 772 O O . TYR A 1 98 ? -2.426 -9.990 -7.100 1.00 95.44 98 TYR A O 1
ATOM 780 N N . TRP A 1 99 ? -2.233 -9.724 -4.880 1.00 94.31 99 TRP A N 1
ATOM 781 C CA . TRP A 1 99 ? -0.789 -9.952 -4.828 1.00 94.31 99 TRP A CA 1
ATOM 782 C C . TRP A 1 99 ? -0.428 -11.346 -4.308 1.00 94.31 99 TRP A C 1
ATOM 784 O O . TRP A 1 99 ? -0.433 -11.619 -3.106 1.00 94.31 99 TRP A O 1
ATOM 794 N N . VAL A 1 100 ? 0.017 -12.205 -5.224 1.00 91.25 100 VAL A N 1
ATOM 795 C CA . VAL A 1 100 ? 0.563 -13.533 -4.934 1.00 91.25 100 VAL A CA 1
ATOM 796 C C . VAL A 1 100 ? 2.032 -13.423 -4.511 1.00 91.25 100 VAL A C 1
ATOM 798 O O . VAL A 1 100 ? 2.945 -13.337 -5.341 1.00 91.25 100 VAL A O 1
ATOM 801 N N . LYS A 1 101 ? 2.274 -13.457 -3.195 1.00 81.19 101 LYS A N 1
ATOM 802 C CA . LYS A 1 101 ? 3.616 -13.434 -2.574 1.00 81.19 101 LYS A CA 1
ATOM 803 C C . LYS A 1 101 ? 4.179 -14.822 -2.233 1.00 81.19 101 LYS A C 1
ATOM 805 O O . LYS A 1 101 ? 5.245 -14.911 -1.630 1.00 81.19 101 LYS A O 1
ATOM 810 N N . GLY A 1 102 ? 3.500 -15.894 -2.642 1.00 76.44 102 GLY A N 1
ATOM 811 C CA . GLY A 1 102 ? 3.874 -17.285 -2.362 1.00 76.44 102 GLY A CA 1
ATOM 812 C C . GLY A 1 102 ? 2.875 -17.971 -1.427 1.00 76.44 102 GLY A C 1
ATOM 813 O O . GLY A 1 102 ? 1.736 -17.527 -1.289 1.00 76.44 102 GLY A O 1
ATOM 814 N N . CYS A 1 103 ? 3.279 -19.055 -0.765 1.00 64.25 103 CYS A N 1
ATOM 815 C CA . CYS A 1 103 ? 2.394 -19.830 0.114 1.00 64.25 103 CYS A CA 1
ATOM 816 C C . CYS A 1 103 ? 1.856 -19.042 1.321 1.00 64.25 103 CYS A C 1
ATOM 818 O O . CYS A 1 103 ? 0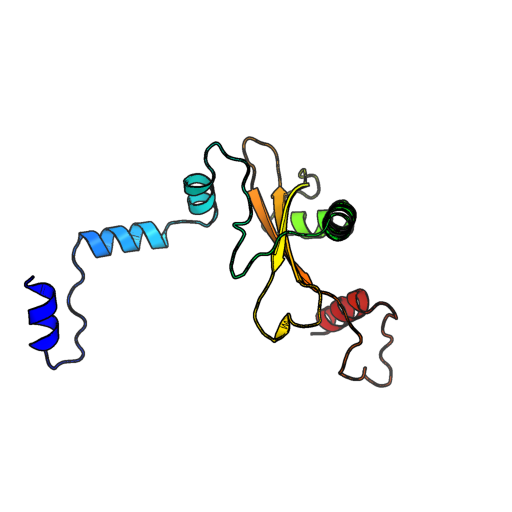.797 -19.379 1.830 1.00 64.25 103 CYS A O 1
ATOM 820 N N . SER A 1 104 ? 2.504 -17.946 1.723 1.00 60.72 104 SER A N 1
ATOM 821 C CA . SER A 1 104 ? 2.015 -17.051 2.782 1.00 60.72 104 SER A CA 1
ATOM 822 C C . SER A 1 104 ? 0.834 -16.160 2.373 1.00 60.72 104 SER A C 1
ATOM 824 O O . SER A 1 104 ? 0.186 -15.590 3.245 1.00 60.72 104 SER A O 1
ATOM 826 N N . SER A 1 105 ? 0.541 -16.033 1.072 1.00 59.59 105 SER A N 1
ATOM 827 C CA . SER A 1 105 ? -0.712 -15.435 0.578 1.00 59.59 105 SER A CA 1
ATOM 828 C C . SER A 1 105 ? -1.812 -16.472 0.332 1.00 59.59 105 SER A C 1
ATOM 830 O O . SER A 1 105 ? -2.961 -16.097 0.128 1.00 59.59 105 SER A O 1
ATOM 832 N N . LEU A 1 106 ? -1.499 -17.775 0.348 1.00 62.47 106 LEU A N 1
ATOM 833 C CA . LEU A 1 106 ? -2.510 -18.809 0.131 1.00 62.47 106 LEU A CA 1
ATOM 834 C C . LEU A 1 106 ? -3.390 -18.920 1.379 1.00 62.47 106 LEU A C 1
ATOM 836 O O . LEU A 1 106 ? -2.991 -19.499 2.385 1.00 62.47 106 LEU A O 1
ATOM 840 N N . GLY A 1 107 ? -4.584 -18.337 1.294 1.00 76.25 107 GLY A N 1
ATOM 841 C CA . GLY A 1 107 ? -5.603 -18.376 2.342 1.00 76.25 107 GLY A CA 1
ATOM 842 C C . GLY A 1 107 ? -5.884 -17.039 3.023 1.00 76.25 107 GLY A C 1
ATOM 843 O O . GLY A 1 107 ? -6.807 -16.995 3.825 1.00 76.25 107 GLY A O 1
ATOM 844 N N . LEU A 1 108 ? -5.142 -15.971 2.699 1.00 88.50 108 LEU A N 1
ATOM 845 C CA . LEU A 1 108 ? -5.388 -14.617 3.207 1.00 88.50 108 LEU A CA 1
ATOM 846 C C . LEU A 1 108 ? -5.420 -13.599 2.068 1.00 88.50 108 LEU A C 1
ATOM 848 O O . LEU A 1 108 ? -4.712 -13.738 1.066 1.00 88.50 108 LEU A O 1
ATOM 852 N N . LEU A 1 109 ? -6.218 -12.547 2.225 1.00 92.19 109 LEU A N 1
ATOM 853 C CA . LEU A 1 109 ? -6.290 -11.487 1.225 1.00 92.19 109 LEU A CA 1
ATOM 854 C C . LEU A 1 109 ? -5.024 -10.626 1.253 1.00 92.19 109 LEU A C 1
ATOM 856 O O . LEU A 1 109 ? -4.564 -10.178 2.310 1.00 92.19 109 LEU A O 1
ATOM 860 N N . ARG A 1 110 ? -4.476 -10.358 0.065 1.00 94.88 110 ARG A N 1
ATOM 861 C CA . ARG A 1 110 ? -3.375 -9.416 -0.116 1.00 94.88 110 ARG A CA 1
ATOM 862 C C . ARG A 1 110 ? -3.527 -8.666 -1.425 1.00 94.88 110 ARG A C 1
ATOM 864 O O . ARG A 1 110 ? -3.688 -9.286 -2.473 1.00 94.88 110 ARG A O 1
ATOM 871 N N . TYR A 1 111 ? -3.412 -7.346 -1.370 1.00 96.50 111 TYR A N 1
ATOM 872 C CA . TYR A 1 111 ? -3.591 -6.487 -2.533 1.00 96.50 111 TYR A CA 1
ATOM 873 C C . TYR A 1 111 ? -2.441 -5.499 -2.663 1.00 96.50 111 TYR A C 1
ATOM 875 O O . TYR A 1 111 ? -1.984 -4.926 -1.674 1.00 96.50 111 TYR A O 1
ATOM 883 N N . ALA A 1 112 ? -1.996 -5.291 -3.897 1.00 96.88 112 ALA A N 1
ATOM 884 C CA . ALA A 1 112 ? -1.183 -4.146 -4.263 1.00 96.88 112 ALA A CA 1
ATOM 885 C C . ALA A 1 112 ? -2.116 -3.044 -4.762 1.00 96.88 112 ALA A C 1
ATOM 887 O O . ALA A 1 112 ? -2.972 -3.299 -5.610 1.00 96.88 112 ALA A O 1
ATOM 888 N N . VAL A 1 113 ? -1.956 -1.838 -4.229 1.00 97.62 113 VAL A N 1
ATOM 889 C CA . VAL A 1 113 ? -2.775 -0.679 -4.580 1.00 97.62 113 VAL A CA 1
ATOM 890 C C . VAL A 1 113 ? -1.870 0.476 -4.962 1.00 97.62 113 VAL A C 1
ATOM 892 O O . VAL A 1 113 ? -1.015 0.878 -4.178 1.00 97.62 113 VAL A O 1
ATOM 895 N N . LEU A 1 114 ? -2.065 1.004 -6.164 1.00 95.31 114 LEU A N 1
ATOM 896 C CA . LEU A 1 114 ? -1.334 2.147 -6.679 1.00 95.31 114 LEU A CA 1
ATOM 897 C C . LEU A 1 114 ? -2.192 3.404 -6.559 1.00 95.31 114 LEU A C 1
ATOM 899 O O . LEU A 1 114 ? -3.323 3.441 -7.044 1.00 95.31 114 LEU A O 1
ATOM 903 N N . MET A 1 115 ? -1.636 4.437 -5.941 1.00 94.19 115 MET A N 1
ATOM 904 C CA . MET A 1 115 ? -2.277 5.733 -5.753 1.00 94.19 115 MET A CA 1
ATOM 905 C C . MET A 1 115 ? -1.408 6.851 -6.321 1.00 94.19 115 MET A C 1
ATOM 907 O O . MET A 1 115 ? -0.182 6.738 -6.300 1.00 94.19 115 MET A O 1
ATOM 911 N N . SER A 1 116 ? -2.030 7.924 -6.792 1.00 92.38 116 SER A N 1
ATOM 912 C CA . SER A 1 116 ? -1.378 9.214 -7.012 1.00 92.38 116 SER A CA 1
ATOM 913 C C . SER A 1 116 ? -1.613 10.140 -5.829 1.00 92.38 116 SER A C 1
ATOM 915 O O . SER A 1 116 ? -2.636 10.037 -5.145 1.00 92.38 116 SER A O 1
ATOM 917 N N . VAL A 1 117 ? -0.655 11.035 -5.604 1.00 92.88 117 VAL A N 1
ATOM 918 C CA . VAL A 1 117 ? -0.715 12.104 -4.611 1.00 92.88 117 VAL A CA 1
ATOM 919 C C . VAL A 1 117 ? -0.241 13.404 -5.246 1.00 92.88 117 VAL A C 1
ATOM 921 O O . VAL A 1 117 ? 0.776 13.392 -5.938 1.00 92.88 117 VAL A O 1
ATOM 924 N N . GLY A 1 118 ? -0.961 14.491 -4.988 1.00 89.81 118 GLY A N 1
ATOM 925 C CA . GLY A 1 118 ? -0.713 15.796 -5.592 1.00 89.81 118 GLY A CA 1
ATOM 926 C C . GLY A 1 118 ? -1.468 15.992 -6.906 1.00 89.81 118 GLY A C 1
ATOM 927 O O . GLY A 1 118 ? -2.305 15.170 -7.299 1.00 89.81 118 GLY A O 1
ATOM 928 N N . ASP A 1 119 ? -1.163 17.103 -7.563 1.00 82.75 119 ASP A N 1
ATOM 929 C CA . ASP A 1 119 ? -1.790 17.523 -8.814 1.00 82.75 119 ASP A CA 1
ATOM 930 C C . ASP A 1 119 ? -1.072 16.936 -10.038 1.00 82.75 119 ASP A C 1
ATOM 932 O O . ASP A 1 119 ? 0.015 16.371 -9.923 1.00 82.75 119 ASP A O 1
ATOM 936 N N . ASP A 1 120 ? -1.680 17.058 -11.220 1.00 72.19 120 ASP A N 1
ATOM 937 C CA . ASP A 1 120 ? -1.194 16.419 -12.453 1.00 72.19 120 ASP A CA 1
ATOM 938 C C . ASP A 1 120 ? 0.250 16.813 -12.829 1.00 72.19 120 ASP A C 1
ATOM 940 O O . ASP A 1 120 ? 0.985 15.978 -13.357 1.00 72.19 120 ASP A O 1
ATOM 944 N N . ASP A 1 121 ? 0.678 18.039 -12.505 1.00 71.06 121 ASP A N 1
ATOM 945 C CA . ASP A 1 121 ? 2.020 18.553 -12.824 1.00 71.06 121 ASP A CA 1
ATOM 946 C C . ASP A 1 121 ? 3.122 18.038 -11.874 1.00 71.06 121 ASP A C 1
ATOM 948 O O . ASP A 1 121 ? 4.289 17.986 -12.258 1.00 71.06 121 ASP A O 1
ATOM 952 N N . ASP A 1 122 ? 2.763 17.617 -10.655 1.00 75.50 122 ASP A N 1
ATOM 953 C CA . ASP A 1 122 ? 3.696 17.160 -9.609 1.00 75.50 122 ASP A CA 1
ATOM 954 C C . ASP A 1 122 ? 3.261 15.816 -8.994 1.00 75.50 122 ASP A C 1
ATOM 956 O O . ASP A 1 122 ? 3.524 15.501 -7.829 1.00 75.50 122 ASP A O 1
ATOM 960 N N . GLN A 1 123 ? 2.599 14.988 -9.803 1.00 80.50 123 GLN A N 1
ATOM 961 C CA . GLN A 1 123 ? 1.990 13.749 -9.349 1.00 80.50 123 GLN A CA 1
ATOM 962 C C . GLN A 1 123 ? 3.038 12.750 -8.838 1.00 80.50 123 GLN A C 1
ATOM 964 O O . GLN A 1 123 ? 3.855 12.205 -9.584 1.00 80.50 123 GLN A O 1
ATOM 969 N N . GLU A 1 124 ? 2.955 12.409 -7.554 1.00 86.81 124 GLU A N 1
ATOM 970 C CA . GLU A 1 124 ? 3.746 11.336 -6.970 1.00 86.81 124 GLU A CA 1
ATOM 971 C C . GLU A 1 124 ? 2.958 10.034 -6.885 1.00 86.81 124 GLU A C 1
ATOM 973 O O . GLU A 1 124 ? 1.823 9.996 -6.414 1.00 86.81 124 GLU A O 1
ATOM 978 N N . LEU A 1 125 ? 3.599 8.915 -7.221 1.00 88.38 125 LEU A N 1
ATOM 979 C CA . LEU A 1 125 ? 2.993 7.602 -7.024 1.00 88.3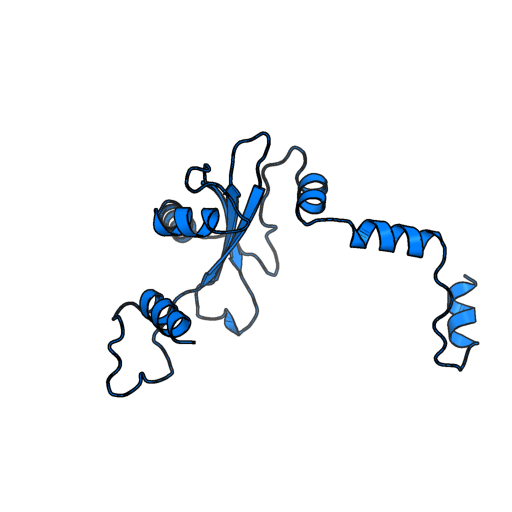8 125 LEU A CA 1
ATOM 980 C C . LEU A 1 125 ? 3.280 7.046 -5.617 1.00 88.38 125 LEU A C 1
ATOM 982 O O . LEU A 1 125 ? 4.373 7.179 -5.053 1.00 88.38 125 LEU A O 1
ATOM 986 N N . CYS A 1 126 ? 2.279 6.382 -5.046 1.00 91.50 126 CYS A N 1
ATOM 987 C CA . CYS A 1 126 ? 2.319 5.703 -3.758 1.00 91.50 126 CYS A CA 1
ATOM 988 C C . CYS A 1 126 ? 1.801 4.269 -3.918 1.00 91.50 126 CYS A C 1
ATOM 990 O O . CYS A 1 126 ? 0.702 4.053 -4.420 1.00 91.50 126 CYS A O 1
ATOM 992 N N . LEU A 1 127 ? 2.597 3.284 -3.498 1.00 92.75 127 LEU A N 1
ATOM 993 C CA . LEU A 1 127 ? 2.216 1.874 -3.527 1.00 92.75 127 LEU A CA 1
ATOM 994 C C . LEU A 1 127 ? 1.873 1.406 -2.112 1.00 92.75 127 LEU A C 1
ATOM 996 O O . LEU A 1 127 ? 2.720 1.457 -1.219 1.00 92.75 127 LEU A O 1
ATOM 1000 N N . LEU A 1 128 ? 0.655 0.905 -1.929 1.00 95.31 128 LEU A N 1
ATOM 1001 C CA . LEU A 1 128 ? 0.181 0.315 -0.684 1.00 95.31 128 LEU A CA 1
ATOM 1002 C C . LEU A 1 128 ? 0.118 -1.214 -0.797 1.00 95.31 128 LEU A C 1
ATOM 1004 O O . LEU A 1 128 ? -0.318 -1.770 -1.805 1.00 95.31 128 LEU A O 1
ATOM 1008 N N . ASP A 1 129 ? 0.540 -1.887 0.273 1.00 95.00 129 ASP A N 1
ATOM 1009 C CA . ASP A 1 129 ? 0.440 -3.337 0.469 1.00 95.00 129 ASP A CA 1
ATOM 1010 C C . ASP A 1 129 ? -0.651 -3.616 1.507 1.00 95.00 129 ASP A C 1
ATOM 1012 O O . ASP A 1 129 ? -0.415 -3.521 2.715 1.00 95.00 129 ASP A O 1
ATOM 1016 N N . ILE A 1 130 ? -1.856 -3.930 1.034 1.00 94.88 130 ILE A N 1
ATOM 1017 C CA . ILE A 1 130 ? -3.012 -4.218 1.886 1.00 94.88 130 ILE A CA 1
ATOM 1018 C C . ILE A 1 130 ? -2.997 -5.698 2.243 1.00 94.88 130 ILE A C 1
ATOM 1020 O O . ILE A 1 130 ? -2.867 -6.554 1.369 1.00 94.88 130 ILE A O 1
ATOM 1024 N N . LYS A 1 131 ? -3.166 -5.999 3.529 1.00 92.88 131 LYS A N 1
ATOM 1025 C CA . LYS A 1 131 ? -3.184 -7.363 4.063 1.00 92.88 131 LYS A CA 1
ATOM 1026 C C . LYS A 1 131 ? -4.429 -7.566 4.901 1.00 92.88 131 LYS A C 1
ATOM 1028 O O . LYS A 1 131 ? -4.808 -6.684 5.669 1.00 92.88 131 LYS A O 1
ATOM 1033 N N . GLU A 1 132 ? -5.018 -8.745 4.794 1.00 92.38 132 GLU A N 1
ATOM 1034 C CA . GLU A 1 132 ? -6.071 -9.172 5.701 1.00 92.38 132 GLU A CA 1
ATOM 1035 C C . GLU A 1 132 ? -5.555 -9.241 7.140 1.00 92.38 132 GLU A C 1
ATOM 1037 O O . GLU A 1 132 ? -4.532 -9.867 7.430 1.00 92.38 132 GLU A O 1
ATOM 1042 N N . ALA A 1 133 ? -6.284 -8.606 8.054 1.00 92.69 133 ALA A N 1
ATOM 1043 C CA . ALA A 1 133 ? -6.012 -8.710 9.475 1.00 92.69 133 ALA A CA 1
ATOM 1044 C C . ALA A 1 133 ? -6.853 -9.841 10.080 1.00 92.69 133 ALA A C 1
ATOM 1046 O O . ALA A 1 133 ? -8.065 -9.711 10.263 1.00 92.69 133 ALA A O 1
ATOM 1047 N N . VAL A 1 134 ? -6.195 -10.944 10.428 1.00 91.94 134 VAL A N 1
ATOM 1048 C CA . VAL A 1 134 ? -6.825 -12.103 11.076 1.00 91.94 134 VAL A CA 1
ATOM 1049 C C . VAL A 1 134 ? -6.571 -12.137 12.577 1.00 91.94 134 VAL A C 1
ATOM 1051 O O . VAL A 1 134 ? -5.814 -11.329 13.121 1.00 91.94 134 VAL A O 1
ATOM 1054 N N . ALA A 1 135 ? -7.238 -13.071 13.259 1.00 90.75 135 ALA A N 1
ATOM 1055 C CA . ALA A 1 135 ? -7.069 -13.272 14.688 1.00 90.75 135 ALA A CA 1
ATOM 1056 C C . ALA A 1 135 ? -5.587 -13.465 15.029 1.00 90.75 135 ALA A C 1
ATOM 1058 O O . ALA A 1 135 ? -4.885 -14.271 14.415 1.00 90.75 135 ALA A O 1
ATOM 1059 N N . ALA A 1 136 ? -5.113 -12.709 16.018 1.00 88.38 136 ALA A N 1
ATOM 1060 C CA . ALA A 1 136 ? -3.736 -12.813 16.473 1.00 88.38 136 ALA A CA 1
ATOM 1061 C C . ALA A 1 136 ? -3.464 -14.227 17.011 1.00 88.38 136 ALA A C 1
ATOM 1063 O O . ALA A 1 136 ? -4.154 -14.681 17.923 1.00 88.38 136 ALA A O 1
ATOM 1064 N N . ALA A 1 137 ? -2.436 -14.892 16.476 1.00 87.12 137 ALA A N 1
ATOM 1065 C CA . ALA A 1 137 ? -1.989 -16.193 16.975 1.00 87.12 137 ALA A CA 1
ATOM 1066 C C . ALA A 1 137 ? -1.352 -16.083 18.371 1.00 87.12 137 ALA A C 1
ATOM 1068 O O . ALA A 1 137 ? -1.471 -16.989 19.193 1.00 87.12 137 ALA A O 1
ATOM 1069 N N . ALA A 1 138 ? -0.684 -14.959 18.646 1.00 84.94 138 ALA A N 1
ATOM 1070 C CA . ALA A 1 138 ? -0.050 -14.702 19.929 1.00 84.94 138 ALA A CA 1
ATOM 1071 C C . ALA A 1 138 ? -1.062 -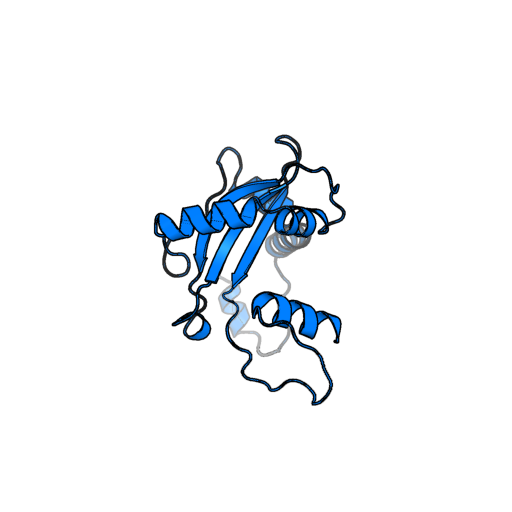14.164 20.962 1.00 84.94 138 ALA A C 1
ATOM 1073 O O . ALA A 1 138 ? -1.876 -13.285 20.640 1.00 84.94 138 ALA A O 1
ATOM 1074 N N . PRO A 1 139 ? -1.004 -14.639 22.220 1.00 85.44 139 PRO A N 1
ATOM 1075 C CA . PRO A 1 139 ? -1.816 -14.088 23.291 1.00 85.44 139 PRO A CA 1
ATOM 1076 C C . PRO A 1 139 ? -1.381 -12.657 23.622 1.00 85.44 139 PRO A C 1
ATOM 1078 O O . PRO A 1 139 ? -0.226 -12.270 23.462 1.00 85.44 139 PRO A O 1
ATOM 1081 N N . ARG A 1 140 ? -2.322 -11.866 24.138 1.00 87.56 140 ARG A N 1
ATOM 1082 C CA . ARG A 1 140 ? -2.020 -10.554 24.727 1.00 87.56 140 ARG A CA 1
ATOM 1083 C C . ARG A 1 140 ? -1.446 -10.721 26.136 1.00 87.56 140 ARG A C 1
ATOM 1085 O O . ARG A 1 140 ? -1.818 -11.657 26.844 1.00 87.56 140 ARG A O 1
ATOM 1092 N N . THR A 1 141 ? -0.655 -9.756 26.596 1.00 86.00 141 THR A N 1
ATOM 1093 C CA . THR A 1 141 ? -0.244 -9.662 28.006 1.00 86.00 141 THR A CA 1
ATOM 1094 C C . THR A 1 141 ? -1.473 -9.596 28.922 1.00 86.00 141 THR A C 1
ATOM 1096 O O . THR A 1 141 ? -2.467 -8.942 28.592 1.00 86.00 141 THR A O 1
ATOM 1099 N N . ALA A 1 142 ? -1.413 -10.248 30.089 1.00 82.69 142 ALA A N 1
ATOM 1100 C CA . ALA A 1 142 ? -2.568 -10.508 30.959 1.00 82.69 142 ALA A CA 1
ATOM 1101 C C . ALA A 1 142 ? -3.454 -9.275 31.249 1.00 82.69 142 ALA A C 1
ATOM 1103 O O . ALA A 1 142 ? -4.682 -9.385 31.283 1.00 82.69 142 ALA A O 1
ATOM 1104 N N . ARG A 1 143 ? -2.855 -8.085 31.383 1.00 86.19 143 ARG A N 1
ATOM 1105 C CA . ARG A 1 143 ? -3.552 -6.824 31.706 1.00 86.19 143 ARG A CA 1
ATOM 1106 C C . ARG A 1 143 ? -3.673 -5.840 30.536 1.00 86.19 143 ARG A C 1
ATOM 1108 O O . ARG A 1 143 ? -4.265 -4.780 30.706 1.00 86.19 143 ARG A O 1
ATOM 1115 N N . ALA A 1 144 ? -3.161 -6.185 29.355 1.00 87.75 144 ALA A N 1
ATOM 1116 C CA . ALA A 1 144 ? -3.284 -5.336 28.174 1.00 87.75 144 ALA A CA 1
ATOM 1117 C C . ALA A 1 144 ? -4.731 -5.347 27.661 1.00 87.75 144 ALA A C 1
ATOM 1119 O O . ALA A 1 144 ? -5.312 -6.418 27.449 1.00 87.75 144 ALA A O 1
ATOM 1120 N N . ARG A 1 145 ? -5.313 -4.163 27.450 1.00 89.81 145 ARG A N 1
ATOM 1121 C CA . ARG A 1 145 ? -6.588 -4.016 26.739 1.00 89.81 145 ARG A CA 1
ATOM 1122 C C . ARG A 1 145 ? -6.289 -4.036 25.245 1.00 89.81 145 ARG A C 1
ATOM 1124 O O . ARG A 1 145 ? -5.515 -3.217 24.778 1.00 89.81 145 ARG A O 1
ATOM 1131 N N . MET A 1 146 ? -6.899 -4.966 24.515 1.00 91.50 146 MET A N 1
ATOM 1132 C CA . MET A 1 146 ? -6.741 -5.059 23.062 1.00 91.50 146 MET A CA 1
ATOM 1133 C C . MET A 1 146 ? -8.081 -4.821 22.366 1.00 91.50 146 MET A C 1
ATOM 1135 O O . MET A 1 146 ? -9.099 -5.331 22.850 1.00 91.50 146 MET A O 1
ATOM 1139 N N . PRO A 1 147 ? -8.097 -4.122 21.217 1.00 93.25 147 PRO A N 1
ATOM 1140 C CA . PRO A 1 147 ? -9.283 -4.023 20.377 1.00 93.25 147 PRO A CA 1
ATOM 1141 C C . PRO A 1 147 ? -9.835 -5.402 19.979 1.00 93.25 147 PRO A C 1
ATOM 1143 O O . PRO A 1 147 ? -9.114 -6.406 19.964 1.00 93.25 147 PRO A O 1
ATOM 1146 N N . ARG A 1 148 ? -11.133 -5.448 19.652 1.00 91.69 148 ARG A N 1
ATOM 1147 C CA . ARG A 1 148 ? -11.767 -6.640 19.056 1.00 91.69 148 ARG A CA 1
ATOM 1148 C C . ARG A 1 148 ? -11.440 -6.778 17.573 1.00 91.69 148 ARG A C 1
ATOM 1150 O O . ARG A 1 148 ? -11.258 -7.889 17.099 1.00 91.69 148 ARG A O 1
ATOM 1157 N N . ASP A 1 149 ? -11.360 -5.652 16.874 1.00 94.12 149 ASP A N 1
ATOM 1158 C CA . ASP A 1 149 ? -11.000 -5.603 15.462 1.00 94.12 149 ASP A CA 1
ATOM 1159 C C . ASP A 1 149 ? -9.528 -5.989 15.261 1.00 94.12 149 ASP A C 1
ATOM 1161 O O . ASP A 1 149 ? -8.640 -5.406 15.887 1.00 94.12 149 ASP A O 1
ATOM 1165 N N . ASN A 1 150 ? -9.269 -6.969 14.396 1.00 94.62 150 ASN A N 1
ATOM 1166 C CA . ASN A 1 150 ? -7.925 -7.500 14.184 1.00 94.62 150 ASN A CA 1
ATOM 1167 C C . ASN A 1 150 ? -6.966 -6.470 13.578 1.00 94.62 150 ASN A C 1
ATOM 1169 O O . ASN A 1 150 ? -5.802 -6.434 13.974 1.00 94.62 150 ASN A O 1
ATOM 1173 N N . GLY A 1 151 ? -7.438 -5.596 12.685 1.00 92.25 151 GLY A N 1
ATOM 1174 C CA . GLY A 1 151 ? -6.615 -4.530 12.109 1.00 92.25 151 GLY A CA 1
ATOM 1175 C C . GLY A 1 151 ? -6.167 -3.541 13.181 1.00 92.25 151 GLY A C 1
ATOM 1176 O O . GLY A 1 151 ? -4.976 -3.264 13.329 1.00 92.25 151 GLY A O 1
ATOM 1177 N N . LYS A 1 152 ? -7.101 -3.098 14.028 1.00 92.62 152 LYS A N 1
ATOM 1178 C CA . LYS A 1 152 ? -6.799 -2.224 15.173 1.00 92.62 152 LYS A CA 1
ATOM 1179 C C . LYS A 1 152 ? -5.854 -2.885 16.173 1.00 92.62 152 LYS A C 1
ATOM 1181 O O . LYS A 1 152 ? -5.030 -2.196 16.765 1.00 92.62 152 LYS A O 1
ATOM 1186 N N . ARG A 1 153 ? -5.930 -4.208 16.358 1.00 93.44 153 ARG A N 1
ATOM 1187 C CA . ARG A 1 153 ? -4.973 -4.943 17.205 1.00 93.44 153 ARG A CA 1
ATOM 1188 C C . ARG A 1 153 ? -3.552 -4.903 16.652 1.00 93.44 153 ARG A C 1
ATOM 1190 O O . ARG A 1 153 ? -2.630 -4.782 17.450 1.00 93.44 153 ARG A O 1
ATOM 1197 N N . VAL A 1 154 ? -3.373 -5.009 15.333 1.00 92.00 154 VAL A N 1
ATOM 1198 C CA . VAL A 1 154 ? -2.046 -4.899 14.699 1.00 92.00 154 VAL A CA 1
ATOM 1199 C C . VAL A 1 154 ? -1.454 -3.515 14.958 1.00 92.00 154 VAL A C 1
ATOM 1201 O O . VAL A 1 154 ? -0.310 -3.421 15.393 1.00 92.00 154 VAL A O 1
ATOM 1204 N N . VAL A 1 155 ? -2.246 -2.455 14.766 1.00 91.19 155 VAL A N 1
ATOM 1205 C CA . VAL A 1 155 ? -1.814 -1.072 15.035 1.00 91.19 155 VAL A CA 1
ATOM 1206 C C . VAL A 1 155 ? -1.471 -0.875 16.512 1.00 91.19 155 VAL A C 1
ATOM 1208 O O . VAL A 1 155 ? -0.423 -0.319 16.823 1.00 91.19 155 VAL A O 1
ATOM 1211 N N . GLU A 1 156 ? -2.325 -1.353 17.420 1.00 91.88 156 GLU A N 1
ATOM 1212 C CA . GLU A 1 156 ? -2.076 -1.253 18.861 1.00 91.88 156 GLU A CA 1
ATOM 1213 C C . GLU A 1 156 ? -0.792 -1.985 19.258 1.00 91.88 156 GLU A C 1
ATOM 1215 O O . GLU A 1 156 ? 0.030 -1.427 19.970 1.00 91.88 15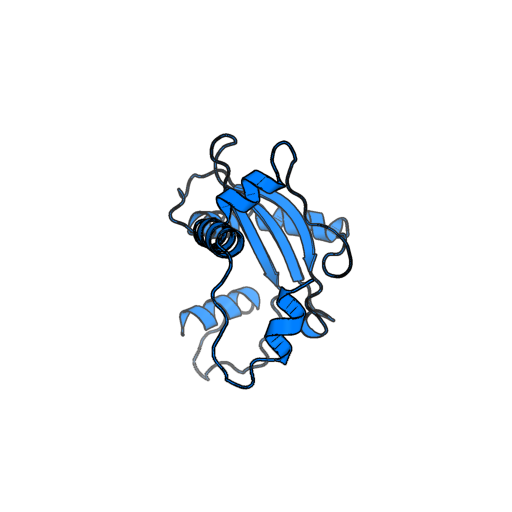6 GLU A O 1
ATOM 1220 N N . GLY A 1 157 ? -0.577 -3.202 18.751 1.00 89.06 157 GLY A N 1
ATOM 1221 C CA . GLY A 1 157 ? 0.652 -3.951 19.010 1.00 89.06 157 GLY A CA 1
ATOM 1222 C C . GLY A 1 157 ? 1.901 -3.235 18.491 1.00 89.06 157 GLY A C 1
ATOM 1223 O O . GLY A 1 157 ? 2.896 -3.164 19.203 1.00 89.06 157 GLY A O 1
ATOM 1224 N N . ALA A 1 158 ? 1.842 -2.664 17.284 1.00 89.56 158 ALA A N 1
ATOM 1225 C CA . ALA A 1 158 ? 2.971 -1.956 16.682 1.00 89.56 158 ALA A CA 1
ATOM 1226 C C . ALA A 1 158 ? 3.354 -0.668 17.431 1.00 89.56 158 ALA A C 1
ATOM 1228 O O . ALA A 1 158 ? 4.524 -0.310 17.454 1.00 89.56 158 ALA A O 1
ATOM 1229 N N . ARG A 1 159 ? 2.390 0.017 18.059 1.00 89.56 159 ARG A N 1
ATOM 1230 C CA . ARG A 1 159 ? 2.628 1.233 18.862 1.00 89.56 159 ARG A CA 1
ATOM 1231 C C . ARG A 1 159 ? 3.318 0.972 20.204 1.00 89.56 159 ARG A C 1
ATOM 1233 O O . ARG A 1 159 ? 3.701 1.928 20.867 1.00 89.56 159 ARG A O 1
ATOM 1240 N N . GLN A 1 160 ? 3.416 -0.289 20.616 1.00 84.00 160 GLN A N 1
ATOM 1241 C CA . GLN A 1 160 ? 4.008 -0.710 21.889 1.00 84.00 160 GLN A CA 1
ATOM 1242 C C . GLN A 1 160 ? 5.391 -1.369 21.699 1.00 84.00 160 GLN A C 1
ATOM 1244 O O . GLN A 1 160 ? 5.893 -1.993 22.635 1.00 84.00 160 GLN A O 1
ATOM 1249 N N . LEU A 1 161 ? 5.965 -1.280 20.490 1.00 73.56 161 LEU A N 1
ATOM 1250 C CA . LEU A 1 161 ? 7.347 -1.663 20.167 1.00 73.56 161 LEU A CA 1
ATOM 1251 C C . LEU A 1 161 ? 8.280 -0.465 20.356 1.00 73.56 161 LEU A C 1
ATOM 1253 O O . LEU A 1 161 ? 9.410 -0.701 20.834 1.00 73.56 161 LEU A O 1
#

pLDDT: mean 84.75, std 11.81, range [54.72, 98.12]

Radius of gyration: 22.53 Å; chains: 1; bounding box: 60×38×58 Å

InterPro domains:
  IPR018721 Protein of unknown function DUF2252 [PF10009] (14-160)

Secondary structure (DSSP, 8-state):
-HHHHHHHH--S--PPPPPHHHHHHHHHHHH--HHHHHHHHHTTS------SSSEEPPPHHHHHHHHHHHTSHHHHHHHHTSTT--TT--EEEEEEEEE--SGGGTTS-EEEEEEEES-GGGPEEEEEEEE--PPPSSPPPTT----SSHHHHHHHHHTT-

Foldseek 3Di:
DVPVVVVVVDPDPDDDDDDPVVVVVVVVVVPDDVVNVCCVPQPPHQDEDDDDDFWADDDPVVVVVVQVVCPDLVVLCVQQVPPVHDSPWDKAWRYKTFGPPDPVPVPWTWMWTWMWTHDPVDTDIDIDIDTDQDDDPDDDDPPDDADPDRVRRVVVVVVVD

Sequence (161 aa):
MQGYEQAFMNTGDEEPDRPAHVKAGMRSAVQRTWKHLAEERFEGMRPTIPLGKHFWALSRAERDAIKTLCSTPDIHALVTSLKGRSPDDHVQLLDSAYWVKGCSSLGLLRYAVLMSVGDDDDQELCLLDIKEAVAAAAPRTARARMPRDNGKRVVEGARQL

Organism: NCBI:txid237306